Protein AF-A0A916VK01-F1 (afdb_monomer_lite)

Structure (mmCIF, N/CA/C/O backbone):
data_AF-A0A916VK01-F1
#
_entry.id   AF-A0A916VK01-F1
#
loop_
_atom_site.group_PDB
_atom_site.id
_atom_site.type_symbol
_atom_site.label_atom_id
_atom_site.label_alt_id
_atom_site.label_comp_id
_atom_site.label_asym_id
_atom_site.label_entity_id
_atom_site.label_seq_id
_atom_site.pdbx_PDB_ins_code
_atom_site.Cartn_x
_atom_site.Cartn_y
_atom_site.Cartn_z
_atom_site.occupancy
_atom_site.B_iso_or_equiv
_atom_site.auth_seq_id
_atom_site.auth_comp_id
_atom_site.auth_asym_id
_atom_site.auth_atom_id
_atom_site.pdbx_PDB_model_num
ATOM 1 N N . MET A 1 1 ? 15.172 -15.299 4.996 1.00 42.91 1 MET A N 1
ATOM 2 C CA . MET A 1 1 ? 14.637 -14.007 5.480 1.00 42.91 1 MET A CA 1
ATOM 3 C C . MET A 1 1 ? 15.242 -12.916 4.608 1.00 42.91 1 MET A C 1
ATOM 5 O O . MET A 1 1 ? 16.404 -12.587 4.796 1.00 42.91 1 MET A O 1
ATOM 9 N N . SER A 1 2 ? 14.556 -12.517 3.535 1.00 58.25 2 SER A N 1
ATOM 10 C CA . SER A 1 2 ? 15.221 -12.023 2.318 1.00 58.25 2 SER A CA 1
ATOM 11 C C . SER A 1 2 ? 14.954 -10.544 1.997 1.00 58.25 2 SER A C 1
ATOM 13 O O . SER A 1 2 ? 13.823 -10.143 1.736 1.00 58.25 2 SER A O 1
ATOM 15 N N . ASN A 1 3 ? 16.057 -9.793 1.926 1.00 63.03 3 ASN A N 1
ATOM 16 C CA . ASN A 1 3 ? 16.345 -8.609 1.099 1.00 63.03 3 ASN A CA 1
ATOM 17 C C . ASN A 1 3 ? 15.820 -7.218 1.502 1.00 63.03 3 ASN A C 1
ATOM 19 O O . ASN A 1 3 ? 16.404 -6.248 1.027 1.00 63.03 3 ASN A O 1
ATOM 23 N N . ILE A 1 4 ? 14.792 -7.064 2.347 1.00 71.00 4 ILE A N 1
ATOM 24 C CA . ILE A 1 4 ? 14.288 -5.731 2.762 1.00 71.00 4 ILE A CA 1
ATOM 25 C C . ILE A 1 4 ? 13.851 -5.752 4.235 1.00 71.00 4 ILE A C 1
ATOM 27 O O . ILE A 1 4 ? 13.173 -6.686 4.663 1.00 71.00 4 ILE A O 1
ATOM 31 N N . GLN A 1 5 ? 14.210 -4.712 4.993 1.00 81.94 5 GLN A N 1
ATOM 32 C CA . GLN A 1 5 ? 13.796 -4.491 6.384 1.00 81.94 5 GLN A CA 1
ATOM 33 C C . GLN A 1 5 ? 13.004 -3.182 6.496 1.00 81.94 5 GLN A C 1
ATOM 35 O O . GLN A 1 5 ? 13.300 -2.220 5.790 1.00 81.94 5 GLN A O 1
ATOM 40 N N . HIS A 1 6 ? 12.013 -3.145 7.388 1.00 84.38 6 HIS A N 1
ATOM 41 C CA . HIS A 1 6 ? 11.222 -1.952 7.689 1.00 84.38 6 HIS A CA 1
ATOM 42 C C . HIS A 1 6 ? 11.296 -1.652 9.187 1.00 84.38 6 HIS A C 1
ATOM 44 O O . HIS A 1 6 ? 11.214 -2.570 10.002 1.00 84.38 6 HIS A O 1
ATOM 50 N N . LEU A 1 7 ? 11.421 -0.371 9.543 1.00 92.94 7 LEU A N 1
ATOM 51 C CA . LEU A 1 7 ? 11.185 0.075 10.913 1.00 92.94 7 LEU A CA 1
ATOM 52 C C . LEU A 1 7 ? 9.677 0.036 11.181 1.00 92.94 7 LEU A C 1
ATOM 54 O O . LEU A 1 7 ? 8.894 0.513 10.359 1.00 92.94 7 LEU A O 1
ATOM 58 N N . TRP A 1 8 ? 9.280 -0.530 12.318 1.00 93.69 8 TRP A N 1
ATOM 59 C CA . TRP A 1 8 ? 7.879 -0.703 12.680 1.00 93.69 8 TRP A CA 1
ATOM 60 C C . TRP A 1 8 ? 7.600 -0.107 14.056 1.00 93.69 8 TRP A C 1
ATOM 62 O O . TRP A 1 8 ? 8.248 -0.469 15.037 1.00 93.69 8 TRP A O 1
ATOM 72 N N . THR A 1 9 ? 6.614 0.788 14.108 1.00 95.88 9 THR A N 1
ATOM 73 C CA . THR A 1 9 ? 6.113 1.399 15.340 1.00 95.88 9 THR A CA 1
ATOM 74 C C . THR A 1 9 ? 4.627 1.062 15.470 1.00 95.88 9 THR A C 1
ATOM 76 O O . THR A 1 9 ? 3.835 1.581 14.678 1.00 95.88 9 THR A O 1
ATOM 79 N N . PRO A 1 10 ? 4.220 0.195 16.414 1.00 95.44 10 PRO A N 1
ATOM 80 C CA . PRO A 1 10 ? 2.809 -0.092 16.641 1.00 95.44 10 PRO A CA 1
ATOM 81 C C . PRO A 1 10 ? 2.103 1.120 17.262 1.00 95.44 10 PRO A C 1
ATOM 83 O O . PRO A 1 10 ? 2.637 1.767 18.162 1.00 95.44 10 PRO A O 1
ATOM 86 N N . ILE A 1 11 ? 0.893 1.414 16.783 1.00 94.50 11 ILE A N 1
ATOM 87 C CA . ILE A 1 11 ? 0.009 2.456 17.318 1.00 94.50 11 ILE A CA 1
ATOM 88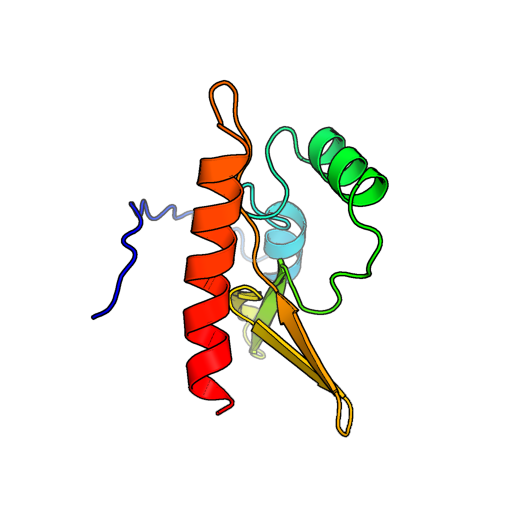 C C . ILE A 1 11 ? -1.301 1.776 17.710 1.00 94.50 11 ILE A C 1
ATOM 90 O O . ILE A 1 11 ? -1.876 1.040 16.911 1.00 94.50 11 ILE A O 1
ATOM 94 N N . THR A 1 12 ? -1.762 2.019 18.934 1.00 95.94 12 THR A N 1
ATOM 95 C CA . THR A 1 12 ? -2.971 1.407 19.501 1.00 95.94 12 THR A CA 1
ATOM 96 C C . THR A 1 12 ? -3.848 2.468 20.151 1.00 95.94 12 THR A C 1
ATOM 98 O O . THR A 1 12 ? -3.327 3.396 20.770 1.00 95.94 12 THR A O 1
ATOM 101 N N . ALA A 1 13 ? -5.165 2.308 20.054 1.00 94.19 13 ALA A N 1
ATOM 102 C CA . ALA A 1 13 ? -6.148 3.160 20.714 1.00 94.19 13 ALA A CA 1
ATOM 103 C C . ALA A 1 13 ? -7.361 2.327 21.148 1.00 94.19 13 ALA A C 1
ATOM 105 O O . ALA A 1 13 ? -7.688 1.327 20.509 1.00 94.19 13 ALA A O 1
ATOM 106 N N . GLU A 1 14 ? -8.028 2.754 22.218 1.00 94.75 14 GLU A N 1
ATOM 107 C CA . GLU A 1 14 ? -9.348 2.244 22.589 1.00 94.75 14 GLU A CA 1
ATOM 108 C C . GLU A 1 14 ? -10.423 2.998 21.809 1.00 94.75 14 GLU A C 1
ATOM 110 O O . GLU A 1 14 ? -10.331 4.212 21.612 1.00 94.75 14 GLU A O 1
ATOM 115 N N . ILE A 1 15 ? -11.439 2.273 21.350 1.00 91.50 15 ILE A N 1
ATOM 116 C CA . ILE A 1 15 ? -12.474 2.804 20.467 1.00 91.50 15 ILE A CA 1
ATOM 117 C C . ILE A 1 15 ? -13.833 2.569 21.116 1.00 91.50 15 ILE A C 1
ATOM 119 O O . ILE A 1 15 ? -14.066 1.548 21.762 1.00 91.50 15 ILE A O 1
ATOM 123 N N . SER A 1 16 ? -14.729 3.542 20.965 1.00 92.31 16 SER A N 1
ATOM 124 C CA . SER A 1 16 ? -16.094 3.432 21.466 1.00 92.31 16 SER A CA 1
ATOM 125 C C . SER A 1 16 ? -16.848 2.292 20.774 1.00 92.31 16 SER A C 1
ATOM 127 O O . SER A 1 16 ? -16.704 2.079 19.573 1.00 92.31 16 SER A O 1
ATOM 129 N N . GLN A 1 17 ? -17.710 1.595 21.520 1.00 87.25 17 GLN A N 1
ATOM 130 C CA . GLN A 1 17 ? -18.465 0.429 21.034 1.00 87.25 17 GLN A CA 1
ATOM 131 C C . GLN A 1 17 ? -19.433 0.737 19.879 1.00 87.25 17 GLN A C 1
ATOM 133 O O . GLN A 1 17 ? -19.958 -0.180 19.258 1.00 87.25 17 GLN A O 1
ATOM 138 N N . ASN A 1 18 ? -19.705 2.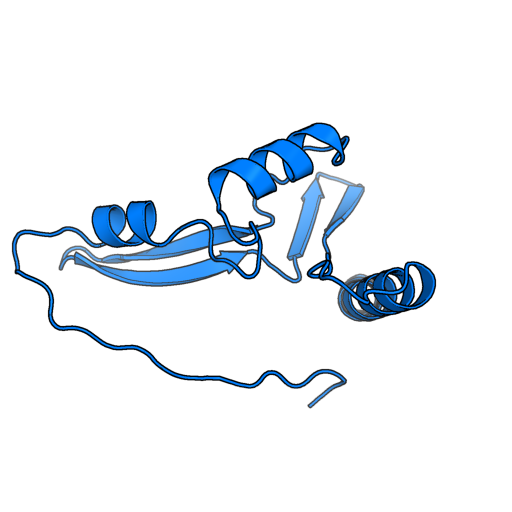014 19.609 1.00 92.00 18 ASN A N 1
ATOM 139 C CA . ASN A 1 18 ? -20.583 2.453 18.528 1.00 92.00 18 ASN A CA 1
ATOM 140 C C . ASN A 1 18 ? -19.858 2.714 17.199 1.00 92.00 18 ASN A C 1
ATOM 142 O O . ASN A 1 18 ? -20.534 3.058 16.236 1.00 92.00 18 ASN A O 1
ATOM 146 N N . ILE A 1 19 ? -18.528 2.591 17.143 1.00 93.81 19 ILE A N 1
ATOM 147 C CA . ILE A 1 19 ? -17.753 2.785 15.913 1.00 93.81 19 ILE A CA 1
ATOM 148 C C . ILE A 1 19 ? -17.499 1.422 15.274 1.00 93.81 19 ILE A C 1
ATOM 150 O O . ILE A 1 19 ? -16.888 0.541 15.884 1.00 93.81 19 ILE A O 1
ATOM 154 N N . HIS A 1 20 ? -17.942 1.253 14.032 1.00 93.50 20 HIS A N 1
ATOM 155 C CA . HIS A 1 20 ? -17.712 0.031 13.277 1.00 93.50 20 HIS A CA 1
ATOM 156 C C . HIS A 1 20 ? -16.299 0.000 12.670 1.00 93.50 20 HIS A C 1
ATOM 158 O O . HIS A 1 20 ? -15.758 1.025 12.251 1.00 93.50 20 HIS A O 1
ATOM 164 N N . ILE A 1 21 ? -15.703 -1.190 12.529 1.00 94.62 21 ILE A N 1
ATOM 165 C CA . ILE A 1 21 ? -14.331 -1.335 12.007 1.00 94.62 21 ILE A CA 1
ATOM 166 C C . ILE A 1 21 ? -14.133 -0.735 10.606 1.00 94.62 21 ILE A C 1
ATOM 168 O O . ILE A 1 21 ? -13.068 -0.206 10.291 1.00 94.62 21 ILE A O 1
ATOM 172 N N . LEU A 1 22 ? -15.175 -0.758 9.773 1.00 95.06 22 LEU A N 1
ATOM 173 C CA . LEU A 1 22 ? -15.141 -0.152 8.438 1.00 95.06 22 LEU A CA 1
ATOM 174 C C . LEU A 1 22 ? -15.081 1.379 8.462 1.00 95.06 22 LEU A C 1
ATOM 176 O O . LEU A 1 22 ? -14.528 1.960 7.533 1.00 95.06 22 LEU A O 1
ATOM 180 N N . GLU A 1 23 ? -15.600 2.029 9.505 1.00 95.62 23 GLU A N 1
ATOM 181 C CA . GLU A 1 23 ? -15.474 3.483 9.664 1.00 95.62 23 GLU A CA 1
ATOM 182 C C . GLU A 1 23 ? -14.018 3.848 9.962 1.00 95.62 23 GLU A C 1
ATOM 184 O O . GLU A 1 23 ? -13.445 4.725 9.321 1.00 95.62 23 GLU A O 1
ATOM 189 N N . ILE A 1 24 ? -13.371 3.088 10.852 1.00 94.88 24 ILE A N 1
ATOM 190 C CA . ILE A 1 24 ? -11.939 3.236 11.149 1.00 94.88 24 ILE A CA 1
ATOM 191 C C . ILE A 1 24 ? -11.110 3.007 9.884 1.00 94.88 24 ILE A C 1
ATOM 193 O O . ILE A 1 24 ? -10.192 3.772 9.581 1.00 94.88 24 ILE A O 1
ATOM 197 N N . LEU A 1 25 ? -11.429 1.952 9.132 1.00 95.94 25 LEU A N 1
ATOM 198 C CA . LEU A 1 25 ? -10.732 1.635 7.894 1.00 95.94 25 LEU A CA 1
ATOM 199 C C . LEU A 1 25 ? -10.858 2.768 6.869 1.00 95.94 25 LEU A C 1
ATOM 201 O O . LEU A 1 25 ? -9.857 3.109 6.245 1.00 95.94 25 LEU A O 1
ATOM 205 N N . ALA A 1 26 ? -12.049 3.354 6.712 1.00 95.25 26 ALA A N 1
ATOM 206 C CA . ALA A 1 26 ? -12.290 4.463 5.790 1.00 95.25 26 ALA A CA 1
ATOM 207 C C . ALA A 1 26 ? -11.482 5.720 6.156 1.00 95.25 26 ALA A C 1
ATOM 209 O O . ALA A 1 26 ? -10.988 6.407 5.265 1.00 95.25 26 ALA A O 1
ATOM 210 N N . GLU A 1 27 ? -11.283 5.986 7.448 1.00 94.31 27 GLU A N 1
ATOM 211 C CA . GLU A 1 27 ? -10.462 7.110 7.911 1.00 94.31 27 GLU A CA 1
ATOM 212 C C . GLU A 1 27 ? -8.957 6.859 7.707 1.00 94.31 27 GLU A C 1
ATOM 214 O O . GLU A 1 27 ? -8.212 7.722 7.219 1.00 94.31 27 GLU A O 1
ATOM 219 N N . LEU A 1 28 ? -8.482 5.657 8.046 1.00 94.00 28 LEU A N 1
ATOM 220 C CA . LEU A 1 28 ? -7.055 5.316 7.993 1.00 94.00 28 LEU A CA 1
ATOM 221 C C . LEU A 1 28 ? -6.556 4.998 6.579 1.00 94.00 28 LEU A C 1
ATOM 223 O O . LEU A 1 28 ? -5.373 5.195 6.279 1.00 94.00 28 LEU A O 1
ATOM 227 N N . HIS A 1 29 ? -7.434 4.516 5.705 1.00 95.62 29 HIS A N 1
ATOM 228 C CA . HIS A 1 29 ? -7.109 4.181 4.328 1.00 95.62 29 HIS A CA 1
ATOM 229 C C . HIS A 1 29 ? -7.333 5.377 3.379 1.00 95.62 29 HIS A C 1
ATOM 231 O O . HIS A 1 29 ? -8.306 6.106 3.533 1.00 95.62 29 HIS A O 1
ATOM 237 N N . PRO A 1 30 ? -6.490 5.579 2.351 1.00 94.88 30 PRO A N 1
ATOM 238 C CA . PRO A 1 30 ? -5.213 4.919 2.114 1.00 94.88 30 PRO A CA 1
ATOM 239 C C . PRO A 1 30 ? -4.127 5.377 3.090 1.00 94.88 30 PRO A C 1
ATOM 241 O O . PRO A 1 30 ? -4.110 6.520 3.560 1.00 94.88 30 PRO A O 1
ATOM 244 N N . THR A 1 31 ? -3.197 4.466 3.384 1.00 94.31 31 THR A N 1
ATOM 245 C CA . THR A 1 31 ? -2.077 4.760 4.281 1.00 94.31 31 THR A CA 1
ATOM 246 C C . THR A 1 31 ? -1.051 5.668 3.588 1.00 94.31 31 THR A C 1
ATOM 248 O O . THR A 1 31 ? -0.886 5.597 2.362 1.00 94.31 31 THR A O 1
ATOM 251 N N . PRO A 1 32 ? -0.276 6.463 4.350 1.00 93.88 32 PRO A N 1
ATOM 252 C CA . PRO A 1 32 ? 0.834 7.254 3.812 1.00 93.88 32 PRO A CA 1
ATOM 253 C C . PRO A 1 32 ? 1.817 6.462 2.941 1.00 93.88 32 PRO A C 1
ATOM 255 O O . PRO A 1 32 ? 2.381 7.005 1.997 1.00 93.88 32 PRO A O 1
ATOM 258 N N . ALA A 1 33 ? 2.003 5.168 3.219 1.00 93.00 33 ALA A N 1
ATOM 259 C CA . ALA A 1 33 ? 2.937 4.315 2.488 1.00 93.00 33 ALA A CA 1
ATOM 260 C C . ALA A 1 33 ? 2.530 4.056 1.025 1.00 93.00 33 ALA A C 1
ATOM 262 O O . ALA A 1 33 ? 3.391 3.726 0.212 1.00 93.00 33 ALA A O 1
ATOM 263 N N . VAL A 1 34 ? 1.242 4.184 0.689 1.00 95.00 34 VAL A N 1
ATOM 264 C CA . VAL A 1 34 ? 0.720 3.914 -0.666 1.00 95.00 34 VAL A CA 1
ATOM 265 C C . VAL A 1 34 ? 0.037 5.110 -1.324 1.00 95.00 34 VAL A C 1
ATOM 267 O O . VAL A 1 34 ? -0.146 5.109 -2.545 1.00 95.00 34 VAL A O 1
ATOM 270 N N . ALA A 1 35 ? -0.328 6.122 -0.535 1.00 95.31 35 ALA A N 1
ATOM 271 C CA . ALA A 1 35 ? -0.931 7.355 -1.024 1.00 95.31 35 ALA A CA 1
ATOM 272 C C . ALA A 1 35 ? -0.073 8.599 -0.808 1.00 95.31 35 ALA A C 1
ATOM 274 O O . ALA A 1 35 ? -0.365 9.590 -1.452 1.00 95.31 35 ALA A O 1
ATOM 275 N N . GLY A 1 36 ? 0.970 8.575 0.028 1.00 95.88 36 GLY A N 1
ATOM 276 C CA . GLY A 1 36 ? 1.769 9.761 0.353 1.00 95.88 36 GLY A CA 1
ATOM 277 C C . GLY A 1 36 ? 1.104 10.704 1.366 1.00 95.88 36 GLY A C 1
ATOM 278 O O . GLY A 1 36 ? 0.056 10.403 1.939 1.00 95.88 36 GLY A O 1
ATOM 279 N N . VAL A 1 37 ? 1.755 11.845 1.619 1.00 95.69 37 VAL A N 1
ATOM 280 C CA . VAL A 1 37 ? 1.292 12.910 2.528 1.00 95.69 37 VAL A CA 1
ATOM 281 C C . VAL A 1 37 ? 1.643 14.275 1.920 1.00 95.69 37 VAL A C 1
ATOM 283 O O . VAL A 1 37 ? 2.803 14.459 1.547 1.00 95.69 37 VAL A O 1
ATOM 286 N N . PRO A 1 38 ? 0.714 15.252 1.861 1.00 96.06 38 PRO A N 1
ATOM 287 C CA . PRO A 1 38 ? -0.715 15.169 2.201 1.00 96.06 38 PRO A CA 1
ATOM 288 C C . PRO A 1 38 ? -1.507 14.236 1.270 1.00 96.06 38 PRO A C 1
ATOM 290 O O . PRO A 1 38 ? -1.221 14.181 0.074 1.00 96.06 38 PRO A O 1
ATOM 293 N N . ARG A 1 39 ? -2.502 13.521 1.821 1.00 95.38 39 ARG A N 1
ATOM 294 C CA . ARG A 1 39 ? -3.242 12.444 1.133 1.00 95.38 39 ARG A CA 1
ATOM 295 C C . ARG A 1 39 ? -3.865 12.913 -0.187 1.00 95.38 39 ARG A C 1
ATOM 297 O O . ARG A 1 39 ? -3.558 12.337 -1.224 1.00 95.38 39 ARG A O 1
ATOM 304 N N . ASP A 1 40 ? -4.662 13.978 -0.163 1.00 96.06 40 ASP A N 1
ATOM 305 C CA . ASP A 1 40 ? -5.413 14.432 -1.343 1.00 96.06 40 ASP A CA 1
ATOM 306 C C . ASP A 1 40 ? -4.491 14.842 -2.495 1.00 96.06 40 ASP A C 1
ATOM 308 O O . ASP A 1 40 ? -4.652 14.389 -3.628 1.00 96.06 40 ASP A O 1
ATOM 312 N N . THR A 1 41 ? -3.470 15.652 -2.198 1.00 96.94 41 THR A N 1
ATOM 313 C CA . THR A 1 41 ? -2.480 16.091 -3.188 1.00 96.94 41 THR A CA 1
ATOM 314 C C . THR A 1 41 ? -1.764 14.899 -3.807 1.00 96.94 41 THR A C 1
ATOM 316 O O . THR A 1 41 ? -1.592 14.832 -5.023 1.00 96.94 41 THR A O 1
ATOM 319 N N . ALA A 1 42 ? -1.339 13.946 -2.984 1.00 96.44 42 ALA A N 1
ATOM 320 C CA . ALA A 1 42 ? -0.577 12.812 -3.466 1.00 96.44 42 ALA A CA 1
ATOM 321 C C . ALA A 1 42 ? -1.458 11.813 -4.244 1.00 96.44 42 ALA A C 1
ATOM 323 O O . ALA A 1 42 ? -1.018 11.317 -5.281 1.00 96.44 42 ALA A O 1
ATOM 324 N N . GLN A 1 43 ? -2.728 11.622 -3.867 1.00 95.62 43 GLN A N 1
ATOM 325 C CA . GLN A 1 43 ? -3.697 10.869 -4.675 1.00 95.62 43 GLN A CA 1
ATOM 326 C C . GLN A 1 43 ? -3.969 11.526 -6.036 1.00 95.62 43 GLN A C 1
ATOM 328 O O . GLN A 1 43 ? -4.029 10.820 -7.042 1.00 95.62 43 GLN A O 1
ATOM 333 N N . GLN A 1 44 ? -4.068 12.859 -6.100 1.00 96.75 44 GLN A N 1
ATOM 334 C CA . GLN A 1 44 ? -4.188 13.574 -7.378 1.00 96.75 44 GLN A CA 1
ATOM 335 C C . GLN A 1 44 ? -2.964 13.348 -8.272 1.00 96.75 44 GLN A C 1
ATOM 337 O O . GLN A 1 44 ? -3.112 13.077 -9.460 1.00 96.75 44 GLN A O 1
ATOM 342 N N . GLN A 1 45 ? -1.750 13.418 -7.717 1.00 96.38 45 GLN A N 1
ATOM 343 C CA . GLN A 1 45 ? -0.537 13.151 -8.496 1.00 96.38 45 GLN A CA 1
ATOM 344 C C . GLN A 1 45 ? -0.464 11.695 -8.965 1.00 96.38 45 GLN A C 1
ATOM 346 O O . GLN A 1 45 ? -0.133 11.453 -10.122 1.00 96.38 45 GLN A O 1
ATOM 351 N N . ILE A 1 46 ? -0.822 10.735 -8.108 1.00 95.88 46 ILE A N 1
ATOM 352 C CA . ILE A 1 46 ? -0.933 9.319 -8.485 1.00 95.88 46 ILE A CA 1
ATOM 353 C C . ILE A 1 46 ? -1.866 9.166 -9.687 1.00 95.88 46 ILE A C 1
ATOM 355 O O . ILE A 1 46 ? -1.472 8.559 -10.676 1.00 95.88 46 ILE A O 1
ATOM 359 N N . HIS A 1 47 ? -3.053 9.774 -9.637 1.00 94.88 47 HIS A N 1
ATOM 360 C CA . HIS A 1 47 ? -4.012 9.721 -10.739 1.00 94.88 47 HIS A CA 1
ATOM 361 C C . HIS A 1 47 ? -3.476 10.361 -12.030 1.00 94.88 47 HIS A C 1
ATOM 363 O O . HIS A 1 47 ? -3.740 9.865 -13.119 1.00 94.88 47 HIS A O 1
ATOM 369 N N . ASN A 1 48 ? -2.691 11.437 -11.922 1.00 96.44 48 ASN A N 1
ATOM 370 C CA . ASN A 1 48 ? -2.114 12.116 -13.084 1.00 96.44 48 ASN A CA 1
ATOM 371 C C . ASN A 1 48 ? -0.965 11.332 -13.741 1.00 96.44 48 ASN A C 1
ATOM 373 O O . ASN A 1 48 ? -0.765 11.452 -14.950 1.00 96.44 48 ASN A O 1
ATOM 377 N N . PHE A 1 49 ? -0.176 10.587 -12.960 1.00 95.12 49 PHE A N 1
ATOM 378 C CA . PHE A 1 49 ? 1.031 9.912 -13.453 1.00 95.12 49 PHE A CA 1
ATOM 379 C C . PHE A 1 49 ? 0.840 8.425 -13.752 1.00 95.12 49 PHE A C 1
ATOM 381 O O . PHE A 1 49 ? 1.536 7.887 -14.617 1.00 95.12 49 PHE A O 1
ATOM 388 N N . GLU A 1 50 ? -0.064 7.739 -13.056 1.00 95.44 50 GLU A N 1
ATOM 389 C CA . GLU A 1 50 ? -0.325 6.325 -13.305 1.00 95.44 50 GLU A CA 1
ATOM 390 C C . GLU A 1 50 ? -1.331 6.156 -14.441 1.00 95.44 50 GLU A C 1
ATOM 392 O O . GLU A 1 50 ? -2.496 6.522 -14.345 1.00 95.44 50 GLU A O 1
ATOM 397 N N . THR A 1 51 ? -0.885 5.543 -15.533 1.00 94.19 51 THR A N 1
ATOM 398 C CA . THR A 1 51 ? -1.707 5.274 -16.723 1.00 94.19 51 THR A CA 1
ATOM 399 C C . THR A 1 51 ? -2.496 3.964 -16.619 1.00 94.19 51 THR A C 1
ATOM 401 O O . THR A 1 51 ? -2.888 3.379 -17.631 1.00 94.19 51 THR A O 1
ATOM 404 N N . PHE A 1 52 ? -2.690 3.455 -15.401 1.00 91.62 52 PHE A N 1
ATOM 405 C CA . PHE A 1 52 ? -3.309 2.162 -15.139 1.00 91.62 52 PHE A CA 1
ATOM 406 C C . PHE A 1 52 ? -4.143 2.177 -13.858 1.00 91.62 52 PHE A C 1
ATOM 408 O O . PHE A 1 52 ? -3.834 2.874 -12.898 1.00 91.62 52 PHE A O 1
ATOM 415 N N . GLU A 1 53 ? -5.156 1.313 -13.820 1.00 90.12 53 GLU A N 1
ATOM 416 C CA . GLU A 1 53 ? -5.952 1.072 -12.619 1.00 90.12 53 GLU A CA 1
ATOM 417 C C . GLU A 1 53 ? -5.198 0.197 -11.618 1.00 90.12 53 GLU A C 1
ATOM 419 O O . GLU A 1 53 ? -4.709 -0.890 -11.958 1.00 90.12 53 GLU A O 1
ATOM 424 N N . ARG A 1 54 ? -5.157 0.637 -10.358 1.00 93.12 54 ARG A N 1
ATOM 425 C CA . ARG A 1 54 ? -4.525 -0.126 -9.274 1.00 93.12 54 ARG A CA 1
ATOM 426 C C . ARG A 1 54 ? -5.317 -1.384 -8.898 1.00 93.12 54 ARG A C 1
ATOM 428 O O . ARG A 1 54 ? -4.719 -2.370 -8.481 1.00 93.12 54 ARG A O 1
ATOM 435 N N . SER A 1 55 ? -6.634 -1.422 -9.117 1.00 90.69 55 SER A N 1
ATOM 436 C CA . SER A 1 55 ? -7.477 -2.569 -8.729 1.00 90.69 55 SER A CA 1
ATOM 437 C C . SER A 1 5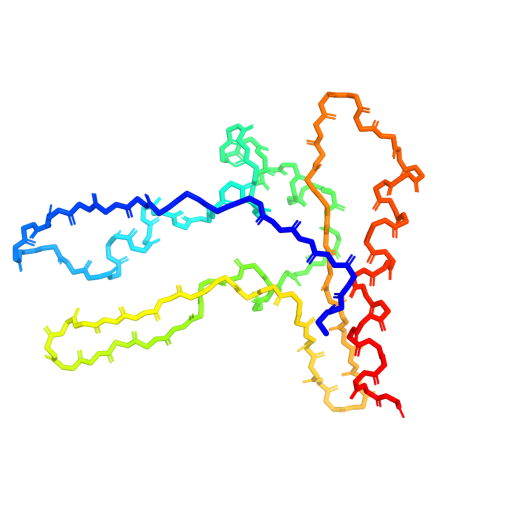5 ? -7.259 -2.944 -7.247 1.00 90.69 55 SER A C 1
ATOM 439 O O . SER A 1 55 ? -7.436 -2.098 -6.378 1.00 90.69 55 SER A O 1
ATOM 441 N N . LEU A 1 56 ? -6.838 -4.180 -6.938 1.00 93.12 56 LEU A N 1
ATOM 442 C CA . LEU A 1 56 ? -6.514 -4.613 -5.571 1.00 93.12 56 LEU A CA 1
ATOM 443 C C . LEU A 1 56 ? -5.133 -4.139 -5.077 1.00 93.12 56 LEU A C 1
ATOM 445 O O . LEU A 1 56 ? -4.824 -4.283 -3.892 1.00 93.12 56 LEU A O 1
ATOM 449 N N . TYR A 1 57 ? -4.282 -3.591 -5.950 1.00 95.62 57 TYR A N 1
ATOM 450 C CA . TYR A 1 57 ? -3.014 -3.009 -5.526 1.00 95.62 57 TYR A CA 1
ATOM 451 C C . TYR A 1 57 ? -3.266 -1.765 -4.674 1.00 95.62 57 TYR A C 1
ATOM 453 O O . TYR A 1 57 ? -4.039 -0.885 -5.038 1.00 95.62 57 TYR A O 1
ATOM 461 N N . ALA A 1 58 ? -2.590 -1.702 -3.532 1.00 95.62 58 ALA A N 1
ATOM 462 C CA . ALA A 1 58 ? -2.765 -0.698 -2.496 1.00 95.62 58 ALA A CA 1
ATOM 463 C C . ALA A 1 58 ? -4.156 -0.653 -1.839 1.00 95.62 58 ALA A C 1
ATOM 465 O O . ALA A 1 58 ? -4.339 0.206 -0.989 1.00 95.62 58 ALA A O 1
ATOM 466 N N . ALA A 1 59 ? -5.096 -1.553 -2.151 1.00 95.44 59 ALA A N 1
ATOM 467 C CA . ALA A 1 59 ? -6.411 -1.599 -1.500 1.00 95.44 59 ALA A CA 1
ATOM 468 C C . ALA A 1 59 ? -6.328 -2.191 -0.078 1.00 95.44 59 ALA A C 1
ATOM 470 O O . ALA A 1 59 ? -5.389 -2.933 0.223 1.00 95.44 59 ALA A O 1
ATOM 471 N N . PRO A 1 60 ? -7.294 -1.905 0.810 1.00 96.31 60 PRO A N 1
ATOM 472 C CA . PRO A 1 60 ? -7.408 -2.615 2.072 1.00 96.31 60 PRO A CA 1
ATOM 473 C C . PRO A 1 60 ? -8.004 -4.008 1.823 1.00 96.31 60 PRO A C 1
ATOM 475 O O . PRO A 1 60 ? -9.054 -4.144 1.197 1.00 96.31 60 PRO A O 1
ATOM 478 N N . ILE A 1 61 ? -7.334 -5.051 2.305 1.00 96.19 61 ILE A N 1
ATOM 479 C CA . ILE A 1 61 ? -7.736 -6.452 2.147 1.00 96.19 61 ILE A CA 1
ATOM 480 C C . ILE A 1 61 ? -7.818 -7.066 3.536 1.00 96.19 61 ILE A C 1
ATOM 482 O O . ILE A 1 61 ? -6.875 -6.947 4.313 1.00 96.19 61 ILE A O 1
ATOM 486 N N . GLY A 1 62 ? -8.930 -7.717 3.860 1.00 96.06 62 GLY A N 1
ATOM 487 C CA . GLY A 1 62 ? -9.147 -8.193 5.215 1.00 96.06 62 GLY A CA 1
ATOM 488 C C . GLY A 1 62 ? -10.427 -8.984 5.402 1.00 96.06 62 GLY A C 1
ATOM 489 O O . GLY A 1 62 ? -11.083 -9.376 4.435 1.00 96.06 62 GLY A O 1
ATOM 490 N N . TRP A 1 63 ? -10.767 -9.201 6.665 1.00 97.00 63 TRP A N 1
ATOM 491 C CA . TRP A 1 63 ? -11.970 -9.907 7.093 1.00 97.00 63 TRP A CA 1
ATOM 492 C C . TRP A 1 63 ? -12.641 -9.164 8.249 1.00 97.00 63 TRP A C 1
ATOM 494 O O . TRP A 1 63 ? -12.0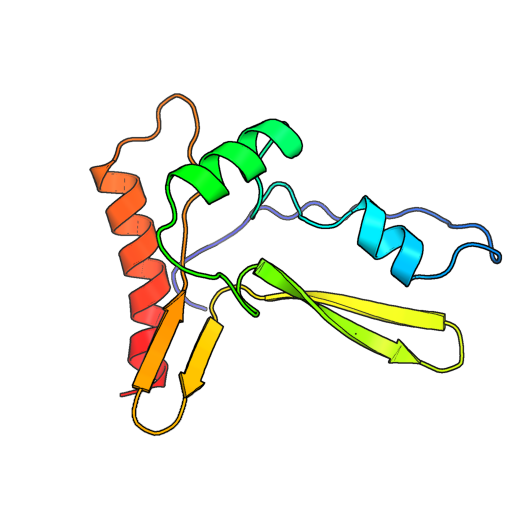04 -8.372 8.943 1.00 97.00 63 TRP A O 1
ATOM 504 N N . ILE A 1 64 ? -13.930 -9.439 8.441 1.00 97.12 64 ILE A N 1
ATOM 505 C CA . ILE A 1 64 ? -14.719 -8.999 9.594 1.00 97.12 64 ILE A CA 1
ATOM 506 C C . ILE A 1 64 ? -15.560 -10.190 10.056 1.00 97.12 64 ILE A C 1
ATOM 508 O O . ILE A 1 64 ? -16.059 -10.941 9.213 1.00 97.12 64 ILE A O 1
ATOM 512 N N . ASP A 1 65 ? -15.711 -10.382 11.364 1.00 95.12 65 ASP A N 1
ATOM 513 C CA . ASP A 1 65 ? -16.638 -11.368 11.926 1.00 95.12 65 ASP A CA 1
ATOM 514 C C . ASP A 1 65 ? -17.976 -10.749 12.366 1.00 95.12 65 ASP A C 1
ATOM 516 O O . ASP A 1 65 ? -18.210 -9.544 12.317 1.00 95.12 65 ASP A O 1
ATOM 520 N N . TYR A 1 66 ? -18.893 -11.601 12.821 1.00 93.81 66 TYR A N 1
ATOM 521 C CA . TYR A 1 66 ? -20.212 -11.183 13.299 1.00 93.81 66 TYR A CA 1
ATOM 522 C C . TYR A 1 66 ? -20.173 -10.398 14.623 1.00 93.81 66 TYR A C 1
ATOM 524 O O . TYR A 1 66 ? -21.199 -9.856 15.033 1.00 93.81 66 TYR A O 1
ATOM 532 N N . GLN A 1 67 ? -19.030 -10.369 15.313 1.00 91.06 67 GLN A N 1
ATOM 533 C CA . GLN A 1 67 ? -18.825 -9.627 16.558 1.00 91.06 67 GLN A CA 1
ATOM 534 C C . GLN A 1 67 ? -18.224 -8.237 16.302 1.00 91.06 67 GLN A C 1
ATOM 536 O O . GLN A 1 67 ? -18.059 -7.469 17.247 1.00 91.06 67 GLN A O 1
ATOM 541 N N . GLY A 1 68 ? -17.926 -7.904 15.042 1.00 89.31 68 GLY A N 1
ATOM 542 C CA . GLY A 1 68 ? -17.330 -6.631 14.648 1.00 89.31 68 GLY A CA 1
ATOM 543 C C . GLY A 1 68 ? -15.806 -6.597 14.765 1.00 89.31 68 GLY A C 1
ATOM 544 O O . GLY A 1 68 ? -15.219 -5.529 14.584 1.00 89.31 68 GLY A O 1
ATOM 545 N N . ASN A 1 69 ? -15.151 -7.734 15.033 1.00 92.50 69 ASN A N 1
ATOM 546 C CA . ASN A 1 69 ? -13.695 -7.816 14.961 1.00 92.50 69 ASN A CA 1
ATOM 547 C C . ASN A 1 69 ? -13.258 -7.936 13.504 1.00 92.50 69 ASN A C 1
ATOM 549 O O . ASN A 1 69 ? -14.001 -8.437 12.661 1.00 92.50 69 ASN A O 1
ATOM 553 N N . GLY A 1 70 ? -12.022 -7.550 13.218 1.00 95.06 70 GLY A N 1
ATOM 554 C CA . GLY A 1 70 ? -11.440 -7.771 11.909 1.00 95.06 70 GLY A CA 1
ATOM 555 C C . GLY A 1 70 ? -9.986 -7.355 11.840 1.00 95.06 70 GLY A C 1
ATOM 556 O O . GLY A 1 70 ? -9.445 -6.720 12.746 1.00 95.06 70 GLY A O 1
ATOM 557 N N . GLU A 1 71 ? -9.361 -7.714 10.731 1.00 96.69 71 GLU A N 1
ATOM 558 C CA . GLU A 1 71 ? -7.984 -7.360 10.426 1.00 96.69 71 GLU A CA 1
ATOM 559 C C . GLU A 1 71 ? -7.894 -6.980 8.956 1.00 96.69 71 GLU A C 1
ATOM 561 O O . GLU A 1 71 ? -8.452 -7.661 8.093 1.00 96.69 71 GLU A O 1
ATOM 566 N N . PHE A 1 72 ? -7.174 -5.894 8.682 1.00 97.31 72 PHE A N 1
ATOM 567 C CA . PHE A 1 72 ? -6.945 -5.399 7.335 1.00 97.31 72 PHE A CA 1
ATOM 568 C C . PHE A 1 72 ? -5.459 -5.176 7.102 1.00 97.31 72 PHE A C 1
ATOM 570 O O . PHE A 1 72 ? -4.759 -4.563 7.908 1.00 97.31 72 PHE A O 1
ATOM 577 N N . VAL A 1 73 ? -5.000 -5.625 5.944 1.00 95.88 73 VAL A N 1
ATOM 578 C CA . VAL A 1 73 ? -3.668 -5.368 5.411 1.00 95.88 73 VAL A CA 1
ATOM 579 C C . VAL A 1 73 ? -3.784 -4.557 4.128 1.00 95.88 73 VAL A C 1
ATOM 581 O O . VAL A 1 73 ? -4.825 -4.529 3.475 1.00 95.88 73 VAL A O 1
ATOM 584 N N . VAL A 1 74 ? -2.706 -3.882 3.742 1.00 96.19 74 VAL A N 1
ATOM 585 C CA . VAL A 1 74 ? -2.653 -3.193 2.450 1.00 96.19 74 VAL A CA 1
ATOM 586 C C . VAL A 1 74 ? -2.208 -4.187 1.380 1.00 96.19 74 VAL A C 1
ATOM 588 O O . VAL A 1 74 ? -1.184 -4.852 1.545 1.00 96.19 74 VAL A O 1
ATOM 591 N N . GLY A 1 75 ? -2.946 -4.267 0.275 1.00 95.00 75 GLY A N 1
ATOM 592 C CA . GLY A 1 75 ? -2.665 -5.118 -0.880 1.00 95.00 75 GLY A CA 1
ATOM 593 C C . GLY A 1 75 ? -1.416 -4.687 -1.647 1.00 95.00 75 GLY A C 1
ATOM 594 O O . GLY A 1 75 ? -1.500 -4.129 -2.735 1.00 95.00 75 GLY A O 1
ATOM 595 N N . ILE A 1 76 ? -0.236 -4.928 -1.088 1.00 93.62 76 ILE A N 1
ATOM 596 C CA . ILE A 1 76 ? 1.063 -4.671 -1.723 1.00 93.62 76 ILE A CA 1
ATOM 597 C C . ILE A 1 76 ? 1.802 -5.976 -1.992 1.00 93.62 76 ILE A C 1
ATOM 599 O O . ILE A 1 76 ? 1.446 -7.021 -1.456 1.00 93.62 76 ILE A O 1
ATOM 603 N N . ARG A 1 77 ? 2.874 -5.900 -2.795 1.00 88.56 77 ARG A N 1
ATOM 604 C CA . ARG A 1 77 ? 3.639 -7.081 -3.232 1.00 88.56 77 ARG A CA 1
ATOM 605 C C . ARG A 1 77 ? 2.693 -8.129 -3.832 1.00 88.56 77 ARG A C 1
ATOM 607 O O . ARG A 1 77 ? 2.676 -9.283 -3.419 1.00 88.56 77 ARG A O 1
ATOM 614 N N . SER A 1 78 ? 1.870 -7.679 -4.771 1.00 90.81 78 SER A N 1
ATOM 615 C CA . SER A 1 78 ? 0.754 -8.439 -5.319 1.00 90.81 78 SER A CA 1
ATOM 616 C C . SER A 1 78 ? 0.848 -8.559 -6.837 1.00 90.81 78 SER A C 1
ATOM 618 O O . SER A 1 78 ? 1.532 -7.789 -7.521 1.00 90.81 78 SER A O 1
ATO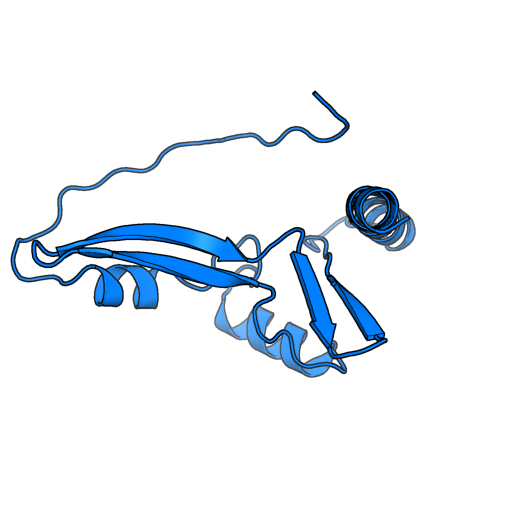M 620 N N . ALA A 1 79 ? 0.145 -9.563 -7.352 1.00 92.81 79 ALA A N 1
ATOM 621 C CA . ALA A 1 79 ? -0.028 -9.823 -8.767 1.00 92.81 79 ALA A CA 1
ATOM 622 C C . ALA A 1 79 ? -1.524 -9.958 -9.064 1.00 92.81 79 ALA A C 1
ATOM 624 O O . ALA A 1 79 ? -2.235 -10.630 -8.317 1.00 92.81 79 ALA A O 1
ATOM 625 N N . LEU A 1 80 ? -1.993 -9.340 -10.147 1.00 92.56 80 LEU A N 1
ATOM 626 C CA . LEU A 1 80 ? -3.316 -9.603 -10.709 1.00 92.56 80 LEU A CA 1
ATOM 627 C C . LEU A 1 80 ? -3.154 -10.598 -11.858 1.00 92.56 80 LEU A C 1
ATOM 629 O O . LEU A 1 80 ? -2.471 -10.290 -12.835 1.00 92.56 80 LEU A O 1
ATOM 633 N N . ILE A 1 81 ? -3.759 -11.774 -11.717 1.00 92.88 81 ILE A N 1
ATOM 634 C CA . ILE A 1 81 ? -3.757 -12.835 -12.727 1.00 92.88 81 ILE A CA 1
ATOM 635 C C . ILE A 1 81 ? -5.122 -12.827 -13.414 1.00 92.88 81 ILE A C 1
ATOM 637 O O . ILE A 1 81 ? -6.147 -12.947 -12.745 1.00 92.88 81 ILE A O 1
ATOM 641 N N . ASP A 1 82 ? -5.117 -12.681 -14.734 1.00 91.94 82 ASP A N 1
ATOM 642 C CA . ASP A 1 82 ? -6.298 -12.671 -15.593 1.00 91.94 82 ASP A CA 1
ATOM 643 C C . ASP A 1 82 ? -6.028 -13.549 -16.822 1.00 91.94 82 ASP A C 1
ATOM 645 O O . ASP A 1 82 ? -5.317 -13.159 -17.752 1.00 91.94 82 ASP A O 1
ATOM 649 N N . GLY A 1 83 ? -6.539 -14.782 -16.782 1.00 93.88 83 GLY A N 1
ATOM 650 C CA . GLY A 1 83 ? -6.294 -15.788 -17.812 1.00 93.88 83 GLY A CA 1
ATOM 651 C C . GLY A 1 83 ? -4.807 -16.116 -17.967 1.00 93.88 83 GLY A C 1
ATOM 652 O O . GLY A 1 83 ? -4.173 -16.631 -17.047 1.00 93.88 83 GLY A O 1
ATOM 653 N N . ASP A 1 84 ? -4.265 -15.832 -19.149 1.00 93.69 84 ASP A N 1
ATOM 654 C CA . ASP A 1 84 ? -2.859 -16.038 -19.513 1.00 93.69 84 ASP A CA 1
ATOM 655 C C . ASP A 1 84 ? -1.973 -14.808 -19.241 1.00 93.69 84 ASP A C 1
ATOM 657 O O . ASP A 1 84 ? -0.783 -14.806 -19.572 1.00 93.69 84 ASP A O 1
ATOM 661 N N . ARG A 1 85 ? -2.529 -13.752 -18.634 1.00 92.81 85 ARG A N 1
ATOM 662 C CA . ARG A 1 85 ? -1.815 -12.512 -18.320 1.00 92.81 85 ARG A CA 1
ATOM 663 C C . ARG A 1 85 ? -1.669 -12.330 -16.821 1.00 92.81 85 ARG A C 1
ATOM 665 O O . ARG A 1 85 ? -2.622 -12.452 -16.061 1.00 92.81 85 ARG A O 1
ATOM 672 N N . THR A 1 86 ? -0.477 -11.906 -16.416 1.00 93.06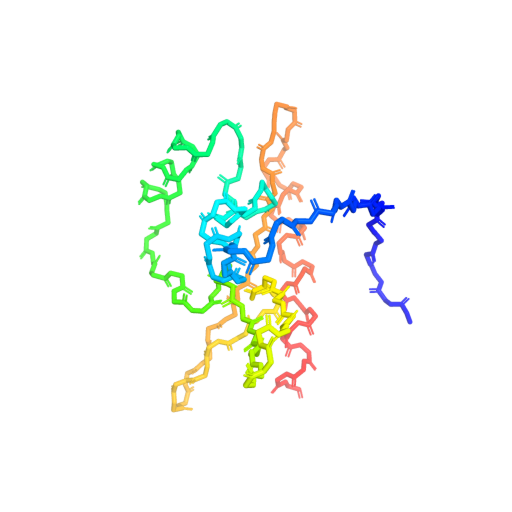 86 THR A N 1
ATOM 673 C CA . THR A 1 86 ? -0.195 -11.521 -15.034 1.00 93.06 86 THR A CA 1
ATOM 674 C C . THR A 1 86 ? 0.392 -10.120 -14.995 1.00 93.06 86 THR A C 1
ATOM 676 O O . THR A 1 86 ? 1.390 -9.835 -15.660 1.00 93.06 86 THR A O 1
ATOM 679 N N . ARG A 1 87 ? -0.206 -9.236 -14.194 1.00 92.75 87 ARG A N 1
ATOM 680 C CA . ARG A 1 87 ? 0.319 -7.897 -13.906 1.00 92.75 87 ARG A CA 1
ATOM 681 C C . ARG A 1 87 ? 0.889 -7.865 -12.494 1.00 92.75 87 ARG A C 1
ATOM 683 O O . ARG A 1 87 ? 0.161 -8.080 -11.531 1.00 92.75 87 ARG A O 1
ATOM 690 N N . LEU A 1 88 ? 2.181 -7.574 -12.378 1.00 94.44 88 LEU A N 1
ATOM 691 C CA . LEU A 1 88 ? 2.863 -7.372 -11.100 1.00 94.44 88 LEU A CA 1
ATOM 692 C C . LEU A 1 88 ? 2.827 -5.896 -10.705 1.00 94.44 88 LEU A C 1
ATOM 694 O O . LEU A 1 88 ? 3.031 -5.032 -11.558 1.00 94.44 88 LEU A O 1
ATOM 698 N N . PHE A 1 89 ? 2.642 -5.616 -9.416 1.00 94.38 89 PHE A N 1
ATOM 699 C CA . PHE A 1 89 ? 2.639 -4.251 -8.897 1.00 94.38 89 PHE A CA 1
ATOM 700 C C . PHE A 1 89 ? 3.729 -4.043 -7.844 1.00 94.38 89 PHE A C 1
ATOM 702 O O . PHE A 1 89 ? 3.886 -4.826 -6.902 1.00 94.38 89 PHE A O 1
ATOM 709 N N . ALA A 1 90 ? 4.460 -2.940 -7.979 1.00 93.31 90 ALA A N 1
ATOM 710 C CA . ALA A 1 90 ? 5.325 -2.396 -6.944 1.00 93.31 90 ALA A CA 1
ATOM 711 C C . ALA A 1 90 ? 5.469 -0.884 -7.138 1.00 93.31 90 ALA A C 1
ATOM 713 O O . ALA A 1 90 ? 5.271 -0.365 -8.233 1.00 93.31 90 ALA A O 1
ATOM 714 N N . GLY A 1 91 ? 5.853 -0.190 -6.072 1.00 92.75 91 GLY A N 1
ATOM 715 C CA . GLY A 1 91 ? 6.110 1.245 -6.085 1.00 92.75 91 GLY A CA 1
ATOM 716 C C . GLY A 1 91 ? 7.188 1.629 -5.078 1.00 92.75 91 GLY A C 1
ATOM 717 O O . GLY A 1 91 ? 7.684 0.781 -4.324 1.00 92.75 91 GLY A O 1
ATOM 718 N N . ALA A 1 92 ? 7.538 2.909 -5.068 1.00 93.81 92 ALA A N 1
ATOM 719 C CA . ALA A 1 92 ? 8.457 3.528 -4.120 1.00 93.81 92 ALA A CA 1
ATOM 720 C C . ALA A 1 92 ? 7.864 4.854 -3.623 1.00 93.81 92 ALA A C 1
ATOM 722 O O . ALA A 1 92 ? 7.085 5.496 -4.329 1.00 93.81 92 ALA A O 1
ATOM 723 N N . GLY A 1 93 ? 8.199 5.234 -2.390 1.00 94.19 93 GLY A N 1
ATOM 724 C CA . GLY A 1 93 ? 7.791 6.515 -1.823 1.00 94.19 93 GLY A CA 1
ATOM 725 C C . GLY A 1 93 ? 8.751 7.606 -2.277 1.00 94.19 93 GLY A C 1
ATOM 726 O O . GLY A 1 93 ? 9.932 7.546 -1.957 1.00 94.19 93 GLY A O 1
ATOM 727 N N . ILE A 1 94 ? 8.249 8.599 -3.007 1.00 95.06 94 ILE A N 1
ATOM 728 C CA . ILE A 1 94 ? 9.076 9.681 -3.547 1.00 95.06 94 ILE A CA 1
ATOM 729 C C . ILE A 1 94 ? 9.100 10.849 -2.565 1.00 95.06 94 ILE A C 1
ATOM 731 O O . ILE A 1 94 ? 8.053 11.377 -2.189 1.00 95.06 94 ILE A O 1
ATOM 735 N N . VAL A 1 95 ? 10.301 11.267 -2.169 1.00 95.06 95 VAL A N 1
ATOM 736 C CA . VAL A 1 95 ? 10.517 12.386 -1.244 1.00 95.06 95 VAL A CA 1
ATOM 737 C C . VAL A 1 95 ? 11.556 13.359 -1.792 1.00 95.06 95 VAL A C 1
ATOM 739 O O . VAL A 1 95 ? 12.257 13.087 -2.769 1.00 95.06 95 VAL A O 1
ATOM 742 N N . VAL A 1 96 ? 11.686 14.519 -1.146 1.00 96.19 96 VAL A N 1
ATOM 743 C CA . VAL A 1 96 ? 12.780 15.450 -1.443 1.00 96.19 96 VAL A CA 1
ATOM 744 C C . VAL A 1 96 ? 14.116 14.729 -1.240 1.00 96.19 96 VAL A C 1
ATOM 746 O O . VAL A 1 96 ? 14.392 14.205 -0.164 1.00 96.19 96 VAL A O 1
ATOM 749 N N . GLY A 1 97 ? 14.943 14.699 -2.287 1.00 96.38 97 GLY A N 1
ATOM 750 C CA . GLY A 1 97 ? 16.226 13.990 -2.291 1.00 96.38 97 GLY A CA 1
ATOM 751 C C . GLY A 1 97 ? 16.189 12.582 -2.899 1.00 96.38 97 GLY A C 1
ATOM 752 O O . GLY A 1 97 ? 17.259 11.990 -3.075 1.00 96.38 97 GLY A O 1
ATOM 753 N N . SER A 1 98 ? 15.011 12.068 -3.276 1.00 97.12 98 SER A N 1
ATOM 754 C CA . SER A 1 98 ? 14.894 10.854 -4.093 1.00 97.12 98 SER A CA 1
ATOM 755 C C . SER A 1 98 ? 15.658 11.003 -5.409 1.00 97.12 98 SER A C 1
ATOM 757 O O . SER A 1 98 ? 15.678 12.071 -6.028 1.00 97.12 98 SER A O 1
ATOM 759 N N . LYS A 1 99 ? 16.301 9.918 -5.850 1.00 98.12 99 LYS A N 1
ATOM 760 C CA . LYS A 1 99 ? 17.030 9.866 -7.127 1.00 98.12 99 LYS A CA 1
ATOM 761 C C . LYS A 1 99 ? 16.327 8.878 -8.054 1.00 98.12 99 LYS A C 1
ATOM 763 O O . LYS A 1 99 ? 16.280 7.709 -7.675 1.00 98.12 99 LYS A O 1
ATOM 768 N N . PRO A 1 100 ? 15.857 9.281 -9.250 1.00 96.81 100 PRO A N 1
ATOM 769 C CA . PRO A 1 100 ? 15.061 8.416 -10.126 1.00 96.81 100 PRO A CA 1
ATOM 770 C C . PRO A 1 100 ? 15.646 7.012 -10.334 1.00 96.81 100 PRO A C 1
ATOM 772 O O . PRO A 1 100 ? 14.941 6.024 -10.148 1.00 96.81 100 PRO A O 1
ATOM 775 N N . ASP A 1 101 ? 16.951 6.909 -10.599 1.00 97.94 101 ASP A N 1
ATOM 776 C CA . ASP A 1 101 ? 17.619 5.618 -10.817 1.00 97.94 101 ASP A CA 1
ATOM 777 C C . ASP A 1 101 ? 17.583 4.703 -9.583 1.00 97.94 101 ASP A C 1
ATOM 779 O O . ASP A 1 101 ? 17.486 3.483 -9.707 1.00 97.94 101 ASP A O 1
ATOM 783 N N . LYS A 1 102 ? 17.641 5.283 -8.376 1.00 96.75 102 LYS A N 1
ATOM 784 C CA . LYS A 1 102 ? 17.564 4.521 -7.121 1.00 96.75 102 LYS A CA 1
ATOM 785 C C . LYS A 1 102 ? 16.150 4.019 -6.857 1.00 96.75 102 LYS A C 1
ATOM 787 O O . LYS A 1 102 ? 15.990 2.861 -6.485 1.00 96.75 102 LYS A O 1
ATOM 792 N N . GLU A 1 103 ? 15.149 4.864 -7.085 1.00 96.94 103 GLU A N 1
ATOM 793 C CA . GLU A 1 103 ? 13.741 4.489 -6.904 1.00 96.94 103 GLU A CA 1
ATOM 794 C C . GLU A 1 103 ? 13.341 3.394 -7.899 1.00 96.94 103 GLU A C 1
ATOM 796 O O . GLU A 1 103 ? 12.687 2.415 -7.537 1.00 96.94 103 GLU A O 1
ATOM 801 N N . LEU A 1 104 ? 13.809 3.501 -9.149 1.00 96.31 104 LEU A N 1
ATOM 802 C CA . LEU A 1 104 ? 13.599 2.469 -10.160 1.00 96.31 104 LEU A CA 1
ATOM 803 C C . LEU A 1 104 ? 14.254 1.140 -9.757 1.00 96.31 104 LEU A C 1
ATOM 805 O O . LEU A 1 104 ? 13.613 0.092 -9.858 1.00 96.31 104 LEU A O 1
ATOM 809 N N . ALA A 1 105 ? 15.495 1.170 -9.263 1.00 94.94 105 ALA A N 1
ATOM 810 C CA . ALA A 1 105 ? 16.178 -0.028 -8.777 1.00 94.94 105 ALA A CA 1
ATOM 811 C C . ALA A 1 105 ? 15.439 -0.679 -7.590 1.00 94.94 105 ALA A C 1
ATOM 813 O O . ALA A 1 105 ? 15.327 -1.906 -7.529 1.00 94.94 105 ALA A O 1
ATOM 814 N N . GLU A 1 106 ? 14.881 0.119 -6.673 1.00 92.56 106 GLU A N 1
ATOM 815 C CA . GLU A 1 106 ? 14.059 -0.382 -5.566 1.00 92.56 106 GLU A CA 1
ATOM 816 C C . GLU A 1 106 ? 12.782 -1.076 -6.068 1.00 92.56 106 GLU A C 1
ATOM 818 O O . GLU A 1 106 ? 12.463 -2.191 -5.636 1.00 92.56 106 GLU A O 1
ATOM 823 N N . VAL A 1 107 ? 12.062 -0.453 -7.007 1.00 94.00 107 VAL A N 1
ATOM 824 C CA . VAL A 1 107 ? 10.860 -1.036 -7.625 1.00 94.00 107 VAL A CA 1
ATOM 825 C C . VAL A 1 107 ? 11.197 -2.347 -8.338 1.00 94.00 107 VAL A C 1
ATOM 827 O O . VAL A 1 107 ? 10.504 -3.348 -8.141 1.00 94.00 107 VAL A O 1
ATOM 830 N N . GLN A 1 108 ? 12.289 -2.385 -9.105 1.00 93.88 108 GLN A N 1
ATOM 831 C CA . GLN A 1 108 ? 12.748 -3.598 -9.787 1.00 93.88 108 GLN A CA 1
ATOM 832 C C . GLN A 1 108 ? 13.070 -4.726 -8.800 1.00 93.88 108 GLN A C 1
ATOM 834 O O . GLN A 1 108 ? 12.660 -5.866 -9.027 1.00 93.88 108 GLN A O 1
ATOM 839 N N . LEU A 1 109 ? 13.740 -4.428 -7.682 1.00 91.12 109 LEU A N 1
ATOM 840 C CA . LEU A 1 109 ? 14.045 -5.421 -6.647 1.00 91.12 109 LEU A CA 1
ATOM 841 C C . LEU A 1 109 ? 12.768 -6.003 -6.014 1.00 91.12 109 LEU A C 1
ATOM 843 O O . LEU A 1 109 ? 12.666 -7.220 -5.812 1.00 91.12 109 LEU A O 1
ATOM 847 N N . LYS A 1 110 ? 11.770 -5.153 -5.735 1.00 91.06 110 LYS A N 1
ATOM 848 C CA . LYS A 1 110 ? 10.454 -5.586 -5.232 1.00 91.06 110 LYS A CA 1
ATOM 849 C C . LYS A 1 110 ? 9.752 -6.505 -6.239 1.00 91.06 110 LYS A C 1
ATOM 851 O O . LYS A 1 110 ? 9.272 -7.570 -5.852 1.00 91.06 110 LYS A O 1
ATOM 856 N N . LEU A 1 111 ? 9.752 -6.137 -7.523 1.00 93.00 111 LEU A N 1
ATOM 857 C CA . LEU A 1 111 ? 9.133 -6.924 -8.598 1.00 93.00 111 LEU A CA 1
ATOM 858 C C . LEU A 1 111 ? 9.836 -8.262 -8.840 1.00 93.00 111 LEU A C 1
ATOM 860 O O . LEU A 1 111 ? 9.159 -9.270 -9.023 1.00 93.00 111 LEU A O 1
ATOM 864 N N . GLN A 1 112 ? 11.171 -8.310 -8.789 1.00 91.56 112 GLN A N 1
ATOM 865 C CA . GLN A 1 112 ? 11.929 -9.556 -8.964 1.00 91.56 112 GLN A CA 1
ATOM 866 C C . GLN A 1 112 ? 11.524 -10.636 -7.958 1.00 91.56 112 GLN A C 1
ATOM 868 O O . GLN A 1 112 ? 11.553 -11.820 -8.285 1.00 91.56 112 GLN A O 1
ATOM 873 N N . THR A 1 113 ? 11.146 -10.242 -6.741 1.00 86.81 113 THR A N 1
ATOM 874 C CA . THR A 1 113 ? 10.692 -11.191 -5.716 1.00 86.81 113 THR A CA 1
ATOM 875 C C . THR A 1 113 ? 9.384 -11.865 -6.129 1.00 86.81 113 THR A C 1
ATOM 877 O O . THR A 1 113 ? 9.250 -13.071 -5.962 1.00 86.81 113 THR A O 1
ATOM 880 N N . LEU A 1 114 ? 8.452 -11.107 -6.714 1.00 89.06 114 LEU A N 1
ATOM 881 C CA . LEU A 1 114 ? 7.186 -11.641 -7.222 1.00 89.06 114 LEU A CA 1
ATOM 882 C C . LEU A 1 114 ? 7.384 -12.459 -8.492 1.00 89.06 114 LEU A C 1
ATOM 884 O O . LEU A 1 114 ? 6.793 -13.523 -8.632 1.00 89.06 114 LEU A O 1
ATOM 888 N N . LEU A 1 115 ? 8.246 -11.988 -9.396 1.00 91.12 115 LEU A N 1
ATOM 889 C CA . LEU A 1 115 ? 8.528 -12.688 -10.642 1.00 91.12 115 LEU A CA 1
ATOM 890 C C . LEU A 1 115 ? 9.058 -14.101 -10.370 1.00 91.12 115 LEU A C 1
ATOM 892 O O . LEU A 1 115 ? 8.546 -15.049 -10.945 1.00 91.12 115 LEU A O 1
ATOM 896 N N . LYS A 1 116 ? 9.992 -14.259 -9.423 1.00 89.69 116 LYS A N 1
ATOM 897 C CA . LYS A 1 116 ? 10.528 -15.570 -9.000 1.00 89.69 116 LYS A CA 1
ATOM 898 C C . LYS A 1 116 ? 9.495 -16.530 -8.398 1.00 89.69 116 LYS A C 1
ATOM 900 O O . LYS A 1 116 ? 9.816 -17.691 -8.203 1.00 89.69 116 LYS A O 1
ATOM 905 N N . ALA A 1 117 ? 8.314 -16.050 -8.013 1.00 86.75 117 ALA A N 1
ATOM 906 C CA . ALA A 1 117 ? 7.243 -16.909 -7.514 1.00 86.75 117 ALA A CA 1
ATOM 907 C C . ALA A 1 117 ? 6.333 -17.429 -8.642 1.00 86.75 117 ALA A C 1
ATOM 909 O O . ALA A 1 117 ? 5.534 -18.330 -8.403 1.00 86.75 117 ALA A O 1
ATOM 910 N N . LEU A 1 118 ? 6.427 -16.849 -9.844 1.00 84.31 118 LEU A N 1
ATOM 911 C CA . LEU A 1 118 ? 5.614 -17.203 -11.011 1.00 84.31 118 LEU A CA 1
ATOM 912 C C . LEU A 1 118 ? 6.349 -18.096 -12.021 1.00 84.31 118 LEU A C 1
ATOM 914 O O . LEU A 1 118 ? 5.687 -18.725 -12.844 1.00 84.31 118 LEU A O 1
ATOM 918 N N . VAL A 1 119 ? 7.685 -18.118 -11.982 1.00 72.75 119 VAL A N 1
ATOM 919 C CA . VAL A 1 119 ? 8.569 -18.922 -12.848 1.00 72.75 119 VAL A CA 1
ATOM 920 C C . VAL A 1 119 ? 9.438 -19.823 -11.993 1.00 72.75 119 VAL A C 1
ATOM 922 O O . VAL A 1 119 ? 9.619 -20.993 -12.389 1.00 72.75 119 VAL A O 1
#

pLDDT: mean 92.5, std 7.39, range [42.91, 98.12]

Secondary structure (DSSP, 8-state):
--S-------------TTS-HHHHHHHHPSPHHHH-SSHHHHHHHHHHH--S--TTTT-EEEEE-TTS-EEEEE--SEEEEETTEEEEE------TT--HHHHHHHHHHHHHHHHHHH-

Radius of gyration: 16.7 Å; chains: 1; bounding box: 38×35×42 Å

Sequence (119 aa):
MSNIQHLWTPITAEISQNIHILEILAELHPTPAVAGVPRDTAQQQIHNFETFERSLYAAPIGWIDYQGNGEFVVGIRSALIDGDRTRLFAGAGIVVGSKPDKELAEVQLKLQTLLKALV

Foldseek 3Di:
DDDDDDDDDDDDDDDDPPDAPVNVVVVCPPPCFQQNPPNVVSVVVCVVPDPDDCVLQQPWDKDADPSRDMDTDGRALDWDDDPPDIDGDDFGDDDVVDDVVVRVVVRVVSRVVSVVVVD